Protein AF-A0A2D4LP87-F1 (afdb_monomer)

Mean predicted aligned error: 3.31 Å

Nearest PDB structures (foldseek):
  8wo9-assembly1_A  TM=9.802E-01  e=4.934E-10  Anas platyrhynchos
  8kb1-assembly1_A  TM=9.449E-01  e=7.206E-10  Anas platyrhynchos
  4cvz-assembly1_A  TM=9.654E-01  e=4.221E-09  Gallus gallus
  4g43-assembly2_D  TM=9.738E-01  e=3.847E-08  Gallus gallus
  4g42-assembly1_A  TM=9.514E-01  e=1.448E-07  Gallus gallus

Secondary structure (DSSP, 8-state):
--GGGGGHHHH-TTHHHHHHHHHHHHHHHHHHHHHHHHHHTT--SS---EEEEEEEEE-TTS-EEEEEEEEETTEEEEEEETTTTEEE-SSHHHHHHH-

InterPro domains:
  IPR001039 MHC class I alpha chain, alpha1 alpha2 domains [PR01638] (15-44)
  IPR001039 MHC class I alpha chain, alpha1 alpha2 domains [PR01638] (46-62)
  IPR001039 MHC class I alpha chain, alpha1 alpha2 domains [PR01638] (66-83)
  IPR011161 MHC class I-like antigen recognition-like [PF00129] (3-99)
  IPR011162 MHC classes I/II-like antigen recognition protein [SSF54452] (2-99)
  IPR037055 MHC class I-like antigen recognition-like superfamily [G3DSA:3.30.500.10] (1-99)
  IPR050208 Antigen-presenting and immune regulatory MHC class I-related [PTHR16675] (2-99)

Radius of gyration: 17.27 Å; Cα contacts (8 Å, |Δi|>4): 104; chains: 1; bounding box: 37×24×49 Å

Organism: NCBI:txid129469

pLDDT: mean 96.15, std 3.16, range [73.38, 98.62]

Sequence (99 aa):
RVSWIEKVGKEDPQYWDRNTQRSRASEEVFREGLETLRNRYNQSEGLHTIQEMYGCELRRDGSKGGFNQHGYEGRTFITFDKETLTWVAPDPQAQITKR

Structure (mmCIF, N/CA/C/O backbone):
data_AF-A0A2D4LP87-F1
#
_entry.id   AF-A0A2D4LP87-F1
#
loop_
_atom_site.group_PDB
_atom_site.id
_atom_site.type_symbol
_atom_site.label_atom_id
_atom_site.label_alt_id
_atom_site.label_comp_id
_atom_site.label_asym_id
_atom_site.label_entity_id
_atom_site.label_seq_id
_atom_site.pdbx_PDB_ins_code
_atom_site.Cartn_x
_atom_site.Cartn_y
_atom_site.Cartn_z
_atom_site.occupancy
_atom_site.B_iso_or_equiv
_atom_site.auth_seq_id
_atom_site.auth_comp_id
_atom_site.auth_asym_id
_atom_site.auth_atom_id
_atom_site.pdbx_PDB_model_num
ATOM 1 N N . ARG A 1 1 ? 12.740 -10.958 -6.267 1.00 86.38 1 ARG A N 1
ATOM 2 C CA . ARG A 1 1 ? 14.077 -10.586 -6.796 1.00 86.38 1 ARG A CA 1
ATOM 3 C C . ARG A 1 1 ? 14.347 -11.461 -8.009 1.00 86.38 1 ARG A C 1
ATOM 5 O O . ARG A 1 1 ? 14.106 -12.654 -7.910 1.00 86.38 1 ARG A O 1
ATOM 12 N N . VAL A 1 2 ? 14.745 -10.879 -9.135 1.00 95.75 2 VAL A N 1
ATOM 13 C CA . VAL A 1 2 ? 14.891 -11.550 -10.441 1.00 95.75 2 VAL A CA 1
ATOM 14 C C . VAL A 1 2 ? 15.984 -10.829 -11.227 1.00 95.75 2 VAL A C 1
ATOM 16 O O . VAL A 1 2 ? 16.114 -9.626 -11.057 1.00 95.75 2 VAL A O 1
ATOM 19 N N . SER A 1 3 ? 16.761 -11.512 -12.068 1.00 95.38 3 SER A N 1
ATOM 20 C CA . SER A 1 3 ? 17.918 -10.900 -12.753 1.00 95.38 3 SER A CA 1
ATOM 21 C C . SER A 1 3 ? 17.533 -9.899 -13.844 1.00 95.38 3 SER A C 1
ATOM 23 O O . SER A 1 3 ? 18.232 -8.917 -14.071 1.00 95.38 3 SER A O 1
ATOM 25 N N . TRP A 1 4 ? 16.394 -10.097 -14.514 1.00 95.88 4 TRP A N 1
ATOM 26 C CA . TRP A 1 4 ? 15.998 -9.228 -15.626 1.00 95.88 4 TRP A CA 1
ATOM 27 C C . TRP A 1 4 ? 15.756 -7.773 -15.201 1.00 95.88 4 TRP A C 1
ATOM 29 O O . TRP A 1 4 ? 15.892 -6.882 -16.040 1.00 95.88 4 TRP A 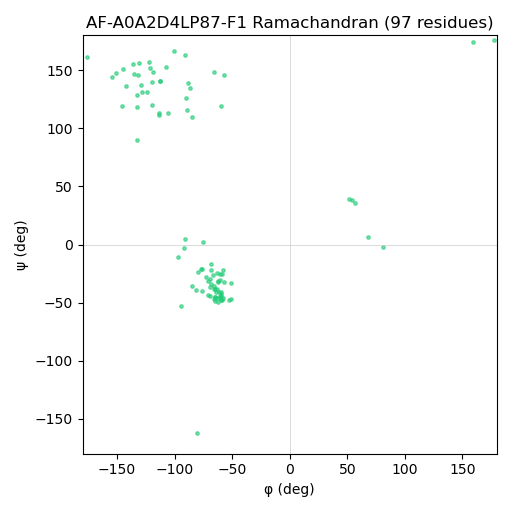O 1
ATOM 39 N N . ILE A 1 5 ? 15.436 -7.521 -13.923 1.00 96.31 5 ILE A N 1
ATOM 40 C CA . ILE A 1 5 ? 15.156 -6.169 -13.419 1.00 96.31 5 ILE A CA 1
ATOM 41 C C . ILE A 1 5 ? 16.404 -5.284 -13.416 1.00 96.31 5 ILE A C 1
ATOM 43 O O . ILE A 1 5 ? 16.273 -4.073 -13.484 1.00 96.31 5 ILE A O 1
ATOM 47 N N . GLU A 1 6 ? 17.616 -5.848 -13.409 1.00 93.88 6 GLU A N 1
ATOM 48 C CA . GLU A 1 6 ? 18.870 -5.076 -13.407 1.00 93.88 6 GLU A CA 1
ATOM 49 C C . GLU A 1 6 ? 18.998 -4.154 -14.626 1.00 93.88 6 GLU A C 1
ATOM 51 O O . GLU A 1 6 ? 19.641 -3.107 -14.555 1.00 93.88 6 GLU A O 1
ATOM 56 N N . LYS A 1 7 ? 18.325 -4.501 -15.731 1.00 96.19 7 LYS A N 1
ATOM 57 C CA . LYS A 1 7 ? 18.258 -3.671 -16.939 1.00 96.19 7 LYS A CA 1
ATOM 58 C C . LYS A 1 7 ? 17.699 -2.275 -16.658 1.00 96.19 7 LYS A C 1
ATOM 60 O O . LYS A 1 7 ? 18.176 -1.321 -17.266 1.00 96.19 7 LYS A O 1
ATOM 65 N N . VAL A 1 8 ? 16.782 -2.141 -15.693 1.00 97.06 8 VAL A N 1
ATOM 66 C CA . VAL A 1 8 ? 16.179 -0.847 -15.340 1.00 97.06 8 VAL A CA 1
ATOM 67 C C . VAL A 1 8 ? 17.221 0.157 -14.861 1.00 97.06 8 VAL A C 1
ATOM 69 O O . VAL A 1 8 ? 17.074 1.336 -15.128 1.00 97.06 8 VAL A O 1
ATOM 72 N N . GLY A 1 9 ? 18.316 -0.289 -14.234 1.00 94.81 9 GLY A N 1
ATOM 73 C CA . GLY A 1 9 ? 19.377 0.614 -13.778 1.00 94.81 9 GLY A CA 1
ATOM 74 C C . GLY A 1 9 ? 20.165 1.261 -14.921 1.00 94.81 9 GLY A C 1
ATOM 75 O O . GLY A 1 9 ? 20.846 2.256 -14.702 1.00 94.81 9 GLY A O 1
ATOM 76 N N . LYS A 1 10 ? 20.080 0.714 -16.143 1.00 94.69 10 LYS A N 1
ATOM 77 C CA . LYS A 1 10 ? 20.661 1.332 -17.344 1.00 94.69 10 LYS A CA 1
ATOM 78 C C . LYS A 1 10 ? 19.716 2.356 -17.974 1.00 94.69 10 LYS A C 1
ATOM 80 O O . L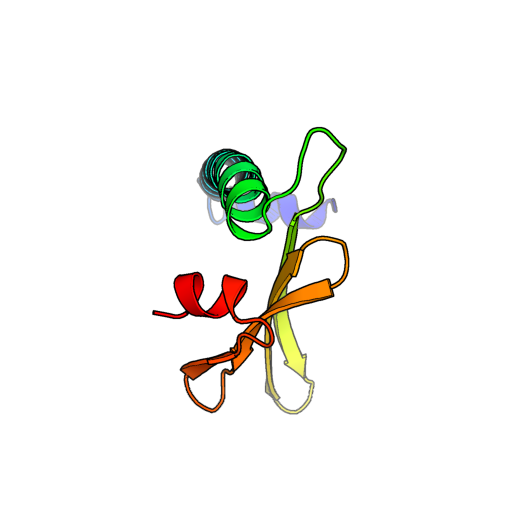YS A 1 10 ? 20.187 3.354 -18.503 1.00 94.69 10 LYS A O 1
ATOM 85 N N . GLU A 1 11 ? 18.411 2.091 -17.935 1.00 96.75 11 GLU A N 1
ATOM 86 C CA . GLU A 1 11 ? 17.364 2.950 -18.513 1.00 96.75 11 GLU A CA 1
ATOM 87 C C . GLU A 1 11 ? 16.999 4.117 -17.582 1.00 96.75 11 GLU A C 1
ATOM 89 O O . GLU A 1 11 ? 16.812 5.244 -18.031 1.00 96.75 11 GLU A O 1
ATOM 94 N N . ASP A 1 12 ? 16.948 3.848 -16.280 1.00 97.75 12 ASP A N 1
ATOM 95 C CA . ASP A 1 12 ? 16.706 4.798 -15.199 1.00 97.75 12 ASP A CA 1
ATOM 96 C C . ASP A 1 12 ? 17.748 4.573 -14.086 1.00 97.75 12 ASP A C 1
ATOM 98 O O . ASP A 1 12 ? 17.519 3.793 -13.152 1.00 97.75 12 ASP A O 1
ATOM 102 N N . PRO A 1 13 ? 18.904 5.262 -14.153 1.00 97.00 13 PRO A N 1
ATOM 103 C CA . PRO A 1 13 ? 19.961 5.148 -13.147 1.00 97.00 13 PRO A CA 1
ATOM 104 C C . PRO A 1 13 ? 19.514 5.488 -11.720 1.00 97.00 13 PRO A C 1
ATOM 106 O O . PRO A 1 13 ? 20.133 5.032 -10.763 1.00 97.00 13 PRO A O 1
ATO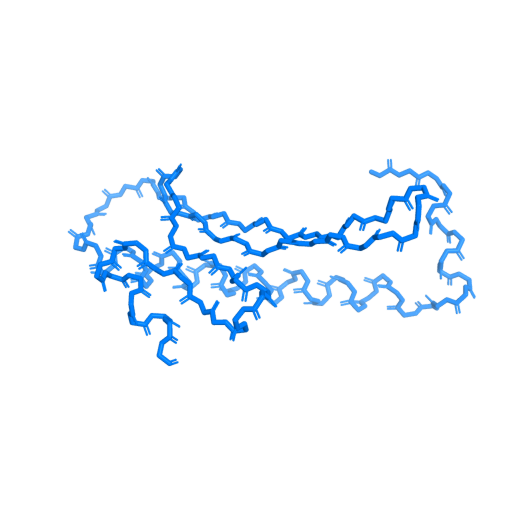M 109 N N . GLN A 1 14 ? 18.432 6.258 -11.557 1.00 98.00 14 GLN A N 1
ATOM 110 C CA . GLN A 1 14 ? 17.902 6.660 -10.251 1.00 98.00 14 GLN A CA 1
ATOM 111 C C . GLN A 1 14 ? 16.842 5.692 -9.712 1.00 98.00 14 GLN A C 1
ATOM 113 O O . GLN A 1 14 ? 16.353 5.879 -8.595 1.00 98.00 14 GLN A O 1
ATOM 118 N N . TYR A 1 15 ? 16.466 4.659 -10.475 1.00 97.56 15 TYR A N 1
ATOM 119 C CA . TYR A 1 15 ? 15.383 3.745 -10.119 1.00 97.56 15 TYR A CA 1
ATOM 120 C C . TYR A 1 15 ? 15.558 3.151 -8.716 1.00 97.56 15 TYR A C 1
ATOM 122 O O . TYR A 1 15 ? 14.618 3.152 -7.915 1.00 97.56 15 TYR A O 1
ATOM 130 N N . TRP A 1 16 ? 16.756 2.653 -8.404 1.00 97.75 16 TRP A N 1
ATOM 131 C CA . TRP A 1 16 ? 17.028 1.983 -7.133 1.00 97.75 16 TRP A CA 1
ATOM 132 C C . TRP A 1 16 ? 17.048 2.952 -5.954 1.00 97.75 16 TRP A C 1
ATOM 134 O O . TRP A 1 16 ? 16.423 2.665 -4.931 1.00 97.75 16 TRP A O 1
ATOM 144 N N . ASP A 1 17 ? 17.679 4.114 -6.110 1.00 98.31 17 ASP A N 1
ATOM 145 C CA . ASP A 1 17 ? 17.744 5.128 -5.056 1.00 98.31 17 ASP A CA 1
ATOM 146 C C . ASP A 1 17 ? 16.354 5.681 -4.738 1.00 98.31 17 ASP A C 1
ATOM 148 O O . ASP A 1 17 ? 15.954 5.724 -3.572 1.00 98.31 17 ASP A O 1
ATOM 152 N N . ARG A 1 18 ? 15.561 5.994 -5.771 1.00 98.12 18 ARG A N 1
ATOM 153 C CA . ARG A 1 18 ? 14.183 6.478 -5.621 1.00 98.12 18 ARG A CA 1
ATOM 154 C C . ARG A 1 18 ? 13.301 5.470 -4.886 1.00 98.12 18 ARG A C 1
ATOM 156 O O . ARG A 1 18 ? 12.589 5.836 -3.951 1.00 98.12 18 ARG A O 1
ATOM 163 N N . ASN A 1 19 ? 13.345 4.193 -5.275 1.00 98.12 19 ASN A N 1
ATOM 164 C CA . ASN A 1 19 ? 12.555 3.152 -4.608 1.00 98.12 19 ASN A CA 1
ATOM 165 C C . ASN A 1 19 ? 13.045 2.876 -3.178 1.00 98.12 19 ASN A C 1
ATOM 167 O O . ASN A 1 19 ? 12.228 2.611 -2.295 1.00 98.12 19 ASN A O 1
ATOM 171 N N . THR A 1 20 ? 14.352 2.981 -2.928 1.00 98.44 20 THR A N 1
ATOM 172 C CA . THR A 1 20 ? 14.931 2.834 -1.586 1.00 98.44 20 THR A CA 1
ATOM 173 C C . THR A 1 20 ? 14.465 3.953 -0.663 1.00 98.44 20 THR A C 1
ATOM 175 O O . THR A 1 20 ? 13.987 3.679 0.436 1.00 98.44 20 THR A O 1
ATOM 178 N N . GLN A 1 21 ? 14.538 5.207 -1.114 1.00 98.56 21 GLN A N 1
ATOM 179 C CA . GLN A 1 21 ? 14.055 6.360 -0.352 1.00 98.56 21 GLN A CA 1
ATOM 180 C C . GLN A 1 21 ? 12.556 6.255 -0.066 1.00 98.56 21 GLN A C 1
ATOM 182 O O . GLN A 1 21 ? 12.144 6.439 1.077 1.00 98.56 21 GLN A O 1
ATOM 187 N N . ARG A 1 22 ? 11.751 5.871 -1.067 1.00 98.25 22 ARG A N 1
ATOM 188 C CA . ARG A 1 22 ? 10.313 5.651 -0.870 1.00 98.25 22 ARG A CA 1
ATOM 189 C C . ARG A 1 22 ? 10.047 4.574 0.178 1.00 98.25 22 ARG A C 1
ATOM 191 O O . ARG A 1 22 ? 9.218 4.782 1.050 1.00 98.25 22 ARG A O 1
ATOM 198 N N . SER A 1 23 ? 10.774 3.459 0.118 1.00 98.38 23 SER A N 1
ATOM 199 C CA . SER A 1 23 ? 10.601 2.353 1.067 1.00 98.38 23 SER A CA 1
ATOM 200 C C . SER A 1 23 ? 10.969 2.756 2.497 1.00 98.38 23 SER A C 1
ATOM 202 O O . SER A 1 23 ? 10.260 2.381 3.422 1.00 98.38 23 SER A O 1
ATOM 204 N N . ARG A 1 24 ? 12.025 3.562 2.682 1.00 98.62 24 ARG A N 1
ATOM 205 C CA . ARG A 1 24 ? 12.400 4.108 4.000 1.00 98.62 24 ARG A CA 1
ATOM 206 C C . ARG A 1 24 ? 11.336 5.052 4.555 1.00 98.62 24 ARG A C 1
ATOM 208 O O . ARG A 1 24 ? 10.943 4.907 5.703 1.00 98.62 24 ARG A O 1
ATOM 215 N N . ALA A 1 25 ? 10.822 5.961 3.726 1.00 98.31 25 ALA A N 1
ATOM 216 C CA . ALA A 1 25 ? 9.732 6.844 4.134 1.00 98.31 25 ALA A CA 1
ATOM 217 C C . ALA A 1 25 ? 8.465 6.048 4.498 1.00 98.31 25 ALA A C 1
ATOM 219 O O . ALA A 1 25 ? 7.807 6.341 5.490 1.00 98.31 25 ALA A O 1
ATOM 220 N N . SER A 1 26 ? 8.138 5.000 3.731 1.00 97.81 26 SER A N 1
ATOM 221 C CA . SER A 1 26 ? 7.022 4.108 4.063 1.00 97.81 26 SER A CA 1
ATOM 222 C C . SER A 1 26 ? 7.246 3.363 5.382 1.00 97.81 26 SER A C 1
ATOM 224 O O . SER A 1 26 ? 6.303 3.227 6.149 1.00 97.81 26 SER A O 1
ATOM 226 N N . GLU A 1 27 ? 8.468 2.924 5.691 1.00 98.44 27 GLU A N 1
ATOM 227 C CA . GLU A 1 27 ? 8.779 2.288 6.980 1.00 98.44 27 GLU A CA 1
ATOM 228 C C . GLU A 1 27 ? 8.451 3.208 8.170 1.00 98.44 27 GLU A C 1
ATOM 230 O O . GLU A 1 27 ? 7.804 2.776 9.125 1.00 98.44 27 GLU A O 1
ATOM 235 N N . GLU A 1 28 ? 8.852 4.480 8.100 1.00 98.00 28 GLU A N 1
ATOM 236 C CA . GLU A 1 28 ? 8.569 5.478 9.141 1.00 98.00 28 GLU A CA 1
ATOM 237 C C . GLU A 1 28 ? 7.062 5.731 9.285 1.00 98.00 28 GLU A C 1
ATOM 239 O O . GLU A 1 28 ? 6.527 5.659 10.392 1.00 98.00 28 GLU A O 1
ATOM 244 N N . VAL A 1 29 ? 6.354 5.906 8.164 1.00 97.44 29 VAL A N 1
ATOM 245 C CA . VAL A 1 29 ? 4.892 6.088 8.151 1.00 97.44 29 VAL A CA 1
ATOM 246 C C . VAL A 1 29 ? 4.165 4.890 8.768 1.00 97.44 29 VAL A C 1
ATOM 248 O O . VAL A 1 29 ? 3.207 5.068 9.519 1.00 97.44 29 VAL A O 1
ATOM 251 N N . PHE A 1 30 ? 4.605 3.660 8.494 1.00 97.50 30 PHE A N 1
ATOM 252 C CA . PHE A 1 30 ? 3.987 2.459 9.067 1.00 97.50 30 PHE A CA 1
ATOM 253 C C . PHE A 1 30 ? 4.239 2.350 10.570 1.00 97.50 30 PHE A C 1
ATOM 255 O O . PHE A 1 30 ? 3.347 1.933 11.310 1.00 97.50 30 PHE A O 1
ATOM 262 N N . ARG A 1 31 ? 5.427 2.755 11.030 1.00 97.56 31 ARG A N 1
ATOM 263 C CA . ARG A 1 31 ? 5.769 2.795 12.455 1.00 97.56 31 ARG A CA 1
ATOM 264 C C . ARG A 1 31 ? 4.864 3.764 13.216 1.00 97.56 31 ARG A C 1
ATOM 266 O O . ARG A 1 31 ? 4.275 3.380 14.221 1.00 97.56 31 ARG A O 1
ATOM 273 N N . GLU A 1 32 ? 4.705 4.988 12.720 1.00 97.12 32 GLU A N 1
ATOM 274 C CA . GLU A 1 32 ? 3.792 5.979 13.313 1.00 97.12 32 GLU A CA 1
ATOM 275 C C . GLU A 1 32 ? 2.319 5.556 13.193 1.00 97.12 32 GLU A C 1
ATOM 277 O O . GLU A 1 32 ? 1.508 5.773 14.102 1.00 97.12 32 GLU A O 1
ATOM 282 N N . GLY A 1 33 ? 1.973 4.907 12.079 1.00 96.69 33 GLY A N 1
ATOM 283 C CA . GLY A 1 33 ? 0.655 4.341 11.826 1.00 96.69 33 GLY A CA 1
ATOM 284 C C . GLY A 1 33 ? 0.260 3.287 12.859 1.00 96.69 33 GLY A C 1
ATOM 285 O O . GLY A 1 33 ? -0.867 3.328 13.349 1.00 96.69 33 GLY A O 1
ATOM 286 N N . LEU A 1 34 ? 1.176 2.393 13.247 1.00 96.62 34 LEU A N 1
ATOM 287 C CA . LEU A 1 34 ? 0.930 1.397 14.298 1.00 96.62 34 LEU A CA 1
ATOM 288 C C . LEU A 1 34 ? 0.559 2.050 15.632 1.00 96.62 34 LEU A C 1
ATOM 290 O O . LEU A 1 34 ? -0.448 1.674 16.226 1.00 96.62 34 LEU A O 1
ATOM 294 N N . GLU A 1 35 ? 1.307 3.064 16.070 1.00 95.81 35 GLU A N 1
ATOM 295 C CA . GLU A 1 35 ? 0.998 3.782 17.315 1.00 95.81 35 GLU A CA 1
ATOM 296 C C . GLU A 1 35 ? -0.339 4.523 17.233 1.00 95.81 35 GLU A C 1
ATOM 298 O O . GLU A 1 35 ? -1.146 4.502 18.165 1.00 95.81 35 GLU A O 1
ATOM 303 N N . THR A 1 36 ? -0.617 5.140 16.085 1.00 96.19 36 THR A N 1
ATOM 304 C CA . THR A 1 36 ? -1.891 5.819 15.839 1.00 96.19 36 THR A CA 1
ATOM 305 C C . THR A 1 36 ? -3.068 4.847 15.924 1.00 96.19 36 THR A C 1
ATOM 307 O O . THR A 1 36 ? -4.077 5.163 16.558 1.00 96.19 36 THR A O 1
ATOM 310 N N . LEU A 1 37 ? -2.962 3.670 15.303 1.00 96.38 37 LEU A N 1
ATOM 311 C CA . LEU A 1 37 ? -4.022 2.664 15.321 1.00 96.38 37 LEU A CA 1
ATOM 312 C C . LEU A 1 37 ? -4.183 2.047 16.710 1.00 96.38 37 LEU A C 1
ATOM 314 O O . LEU A 1 37 ? -5.308 2.001 17.203 1.00 96.38 37 LEU A O 1
ATOM 318 N N . ARG A 1 38 ? -3.086 1.699 17.388 1.00 95.81 38 ARG A N 1
ATOM 319 C CA . ARG A 1 38 ? -3.106 1.211 18.775 1.00 95.81 38 ARG A CA 1
ATOM 320 C C . ARG A 1 38 ? -3.893 2.151 19.691 1.00 95.81 38 ARG A C 1
ATOM 322 O O . ARG A 1 38 ? -4.789 1.709 20.409 1.00 95.81 38 ARG A O 1
ATOM 329 N N . ASN A 1 39 ? -3.635 3.457 19.585 1.00 95.38 39 ASN A N 1
ATOM 330 C CA . ASN A 1 39 ? -4.357 4.481 20.339 1.00 95.38 39 ASN A CA 1
ATOM 331 C C . ASN A 1 39 ? -5.839 4.575 19.939 1.00 95.38 39 ASN A C 1
ATOM 333 O O . ASN A 1 39 ? -6.706 4.592 20.808 1.00 95.38 39 ASN A O 1
ATOM 337 N N . ARG A 1 40 ? -6.162 4.598 18.636 1.00 95.38 40 ARG A N 1
ATOM 338 C CA . ARG A 1 40 ? -7.560 4.682 18.157 1.00 95.38 40 ARG A CA 1
ATOM 339 C C . ARG A 1 40 ? -8.411 3.488 18.581 1.00 95.38 40 ARG A C 1
ATOM 341 O O . ARG A 1 40 ? -9.610 3.647 18.789 1.00 95.38 40 ARG A O 1
ATOM 348 N N . TYR A 1 41 ? -7.801 2.314 18.701 1.00 95.69 41 TYR A N 1
ATOM 349 C CA . TYR A 1 41 ? -8.457 1.086 19.140 1.00 95.69 41 TYR A CA 1
ATOM 350 C C . TYR A 1 41 ? -8.384 0.862 20.660 1.00 95.69 41 TYR A C 1
ATOM 352 O O . TYR A 1 41 ? -8.863 -0.166 21.133 1.00 95.69 41 TYR A O 1
ATOM 360 N N . ASN A 1 42 ? -7.841 1.818 21.429 1.00 95.75 42 ASN A N 1
ATOM 361 C CA . ASN A 1 42 ? -7.653 1.728 22.883 1.00 95.75 42 ASN A CA 1
ATOM 362 C C . ASN A 1 42 ? -6.921 0.442 23.318 1.00 95.75 42 ASN A C 1
ATOM 364 O O . ASN A 1 42 ? -7.281 -0.185 24.316 1.00 95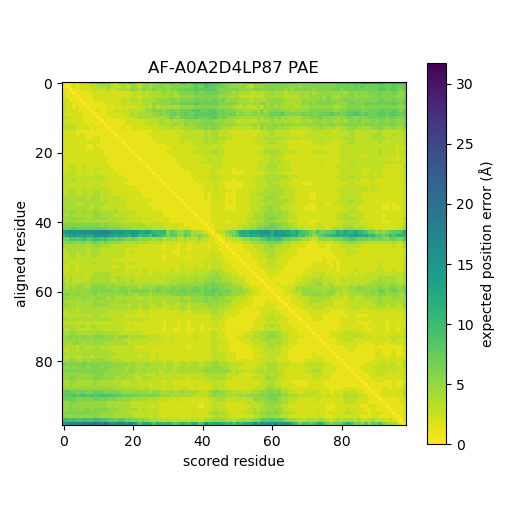.75 42 ASN A O 1
ATOM 368 N N . GLN A 1 43 ? -5.921 0.018 22.545 1.00 95.38 43 GLN A N 1
ATOM 369 C CA . GLN A 1 43 ? -5.164 -1.204 22.809 1.00 95.38 43 GLN A CA 1
ATOM 370 C C . GLN A 1 43 ? -3.975 -0.927 23.739 1.00 95.38 43 GLN A C 1
ATOM 372 O O . GLN A 1 43 ? -3.284 0.085 23.617 1.00 95.38 43 GLN A O 1
ATOM 377 N N . SER A 1 44 ? -3.750 -1.840 24.686 1.00 89.69 44 SER A N 1
ATOM 378 C CA . SER A 1 44 ? -2.622 -1.804 25.622 1.00 89.69 44 SER A CA 1
ATOM 379 C C . SER A 1 44 ? -1.339 -2.344 24.975 1.00 89.69 44 SER A C 1
ATOM 381 O O . SER A 1 44 ? -1.226 -2.419 23.756 1.00 89.69 44 SER A O 1
ATOM 383 N N . GLU A 1 45 ? -0.345 -2.706 25.783 1.00 85.56 45 GLU A N 1
ATOM 384 C CA . GLU A 1 45 ? 0.860 -3.386 25.304 1.00 85.56 45 GLU A CA 1
ATOM 385 C C . GLU A 1 45 ? 0.520 -4.690 24.564 1.00 85.56 45 GLU A C 1
ATOM 387 O O . GLU A 1 45 ? -0.435 -5.390 24.915 1.00 85.56 45 GLU A O 1
ATOM 392 N N . GLY A 1 46 ? 1.310 -5.017 23.542 1.00 91.88 46 GLY A N 1
ATOM 393 C CA . GLY A 1 46 ? 1.094 -6.187 22.700 1.00 91.88 46 GLY A CA 1
ATOM 394 C C . GLY A 1 46 ? 1.780 -6.066 21.343 1.00 91.88 46 GLY A C 1
ATOM 395 O O . GLY A 1 46 ? 2.353 -5.030 21.004 1.00 91.88 46 GLY A O 1
ATOM 396 N N . LEU A 1 47 ? 1.730 -7.152 20.570 1.00 94.88 47 LEU A N 1
ATOM 397 C CA . LEU A 1 47 ? 2.158 -7.151 19.175 1.00 94.88 47 LEU A CA 1
ATOM 398 C C . LEU A 1 47 ? 0.965 -6.794 18.290 1.00 94.88 47 LEU A C 1
ATOM 400 O O . LEU A 1 47 ? -0.067 -7.457 18.355 1.00 94.88 47 LEU A O 1
ATOM 404 N N . HIS A 1 48 ? 1.151 -5.777 17.455 1.00 96.38 48 HIS A N 1
ATOM 405 C CA . HIS A 1 48 ? 0.144 -5.268 16.534 1.00 96.38 48 HIS A CA 1
ATOM 406 C C . HIS A 1 48 ? 0.638 -5.349 15.097 1.00 96.38 48 HIS A C 1
ATOM 408 O O . HIS A 1 48 ? 1.843 -5.296 14.834 1.00 96.38 48 HIS A O 1
ATOM 414 N N . THR A 1 49 ? -0.292 -5.474 14.154 1.00 97.50 49 THR A N 1
ATOM 415 C CA . THR A 1 49 ? 0.045 -5.605 12.732 1.00 97.50 49 THR A CA 1
ATOM 416 C C . THR A 1 49 ? -0.713 -4.600 11.882 1.00 97.50 49 THR A C 1
ATOM 418 O O . THR A 1 49 ? -1.931 -4.480 11.978 1.00 97.50 49 THR A O 1
ATOM 421 N N . ILE A 1 50 ? 0.019 -3.910 11.009 1.00 97.44 50 ILE A N 1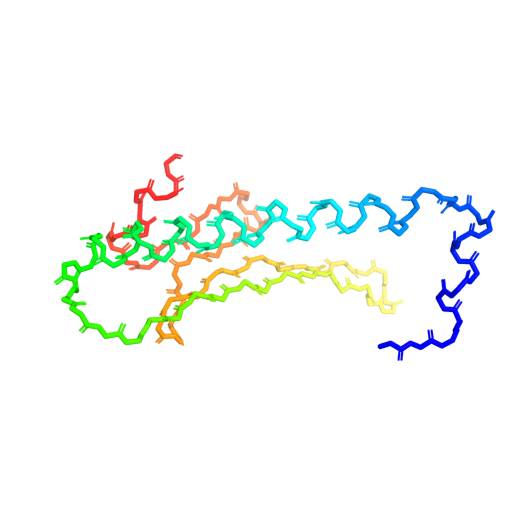
ATOM 422 C CA . ILE A 1 50 ? -0.523 -3.107 9.914 1.00 97.44 50 ILE A CA 1
ATOM 423 C C . ILE A 1 50 ? 0.018 -3.674 8.601 1.00 97.44 50 ILE A C 1
ATOM 425 O O . ILE A 1 50 ? 1.174 -4.093 8.519 1.00 97.44 50 ILE A O 1
ATOM 429 N N . GLN A 1 51 ? -0.824 -3.728 7.578 1.00 98.06 51 GLN A N 1
ATOM 430 C CA . GLN A 1 51 ? -0.480 -4.269 6.267 1.00 98.06 51 GLN A CA 1
ATOM 431 C C . GLN A 1 51 ? -1.003 -3.337 5.178 1.00 98.06 51 GLN A C 1
ATOM 433 O O . GLN A 1 51 ? -2.059 -2.732 5.336 1.00 98.06 51 GLN A O 1
ATOM 438 N N . GLU A 1 52 ? -0.291 -3.246 4.060 1.00 97.69 52 GLU A N 1
ATOM 439 C CA . GLU A 1 52 ? -0.751 -2.557 2.855 1.00 97.69 52 GLU A CA 1
ATOM 440 C C . GLU A 1 52 ? -0.589 -3.487 1.660 1.00 97.69 52 GLU A C 1
ATOM 442 O O . GLU A 1 52 ? 0.420 -4.178 1.505 1.00 97.69 52 GLU A O 1
ATOM 447 N N . MET A 1 53 ? -1.603 -3.490 0.809 1.00 97.88 53 MET A N 1
ATOM 448 C CA . MET A 1 53 ? -1.616 -4.209 -0.446 1.00 97.88 53 MET A CA 1
ATOM 449 C C . MET A 1 53 ? -2.122 -3.277 -1.536 1.00 97.88 53 MET A C 1
ATOM 451 O O . MET A 1 53 ? -3.276 -2.850 -1.521 1.00 97.88 53 MET A O 1
ATOM 455 N N . TYR A 1 54 ? -1.276 -3.012 -2.524 1.00 97.62 54 TYR A N 1
ATOM 456 C CA . TYR A 1 54 ? -1.664 -2.282 -3.721 1.00 97.62 54 TYR A CA 1
ATOM 457 C C . TYR A 1 54 ? -1.096 -2.940 -4.970 1.00 97.62 54 TYR A C 1
ATOM 459 O O . TYR A 1 54 ? -0.081 -3.639 -4.939 1.00 97.62 54 TYR A O 1
ATOM 467 N N . GLY A 1 55 ? -1.760 -2.701 -6.092 1.00 97.88 55 GLY A N 1
ATOM 468 C CA . GLY A 1 55 ? -1.336 -3.245 -7.368 1.00 97.88 55 GLY A CA 1
ATOM 469 C C . GLY A 1 55 ? -2.285 -2.899 -8.499 1.00 97.88 55 GLY A C 1
ATOM 470 O O . GLY A 1 55 ? -3.345 -2.295 -8.317 1.00 97.88 55 GLY A O 1
ATOM 471 N N . CYS A 1 56 ? -1.883 -3.302 -9.695 1.00 97.38 56 CYS A N 1
ATOM 472 C CA . CYS A 1 56 ? -2.673 -3.186 -10.907 1.00 97.38 56 CYS A CA 1
ATOM 473 C C . CYS A 1 56 ? -2.692 -4.520 -11.651 1.00 97.38 56 CYS A C 1
ATOM 475 O O . CYS A 1 56 ? -1.801 -5.354 -11.497 1.00 97.38 56 CYS A O 1
ATOM 477 N N . GLU A 1 57 ? -3.726 -4.710 -12.460 1.00 97.19 57 GLU A N 1
ATOM 478 C CA . GLU A 1 57 ? -3.874 -5.868 -13.334 1.00 97.19 57 GLU A CA 1
ATOM 479 C C . GLU A 1 57 ? -4.061 -5.362 -14.760 1.00 97.19 57 GLU A C 1
ATOM 481 O O . GLU A 1 57 ? -4.885 -4.479 -14.998 1.00 97.19 57 GLU A O 1
ATOM 486 N N . LEU A 1 58 ? -3.305 -5.915 -15.704 1.00 97.62 58 LEU A N 1
ATOM 487 C CA . LEU A 1 58 ? -3.514 -5.704 -17.131 1.00 97.62 58 LEU A CA 1
ATOM 488 C C . LEU A 1 58 ? -3.949 -7.034 -17.744 1.00 97.62 58 LEU A C 1
ATOM 490 O O . LEU A 1 58 ? -3.174 -7.992 -17.762 1.00 97.62 58 LEU A O 1
ATOM 494 N N . ARG A 1 59 ? -5.193 -7.099 -18.218 1.00 97.50 59 ARG A N 1
ATOM 495 C CA . ARG A 1 59 ? -5.774 -8.315 -18.798 1.00 97.50 59 ARG A CA 1
ATOM 496 C C . ARG A 1 59 ? -5.547 -8.373 -20.305 1.00 97.50 59 ARG A C 1
ATOM 498 O O . ARG A 1 59 ? -5.227 -7.374 -20.945 1.00 97.50 59 ARG A O 1
ATOM 505 N N . ARG A 1 60 ? -5.717 -9.567 -20.886 1.00 97.94 60 ARG A N 1
ATOM 506 C CA . ARG A 1 60 ? -5.501 -9.811 -22.327 1.00 97.94 60 ARG A CA 1
ATOM 507 C C . ARG A 1 60 ? -6.432 -9.001 -23.227 1.00 97.94 60 ARG A C 1
ATOM 509 O O . ARG A 1 60 ? -6.031 -8.641 -24.324 1.00 97.94 60 ARG A O 1
ATOM 516 N N . ASP A 1 61 ? -7.643 -8.718 -22.759 1.00 97.94 61 ASP A N 1
ATOM 517 C CA . ASP A 1 61 ? -8.619 -7.866 -23.447 1.00 97.94 61 ASP A CA 1
ATOM 518 C C . ASP A 1 61 ? -8.285 -6.364 -23.344 1.00 97.94 61 ASP A C 1
ATOM 520 O O . ASP A 1 61 ? -9.037 -5.524 -23.829 1.00 97.94 61 ASP A O 1
ATOM 524 N N . GLY A 1 62 ? -7.162 -6.011 -22.707 1.00 97.06 62 GLY A N 1
ATOM 525 C CA . GLY A 1 62 ? -6.740 -4.634 -22.472 1.00 97.06 62 GLY A CA 1
ATOM 526 C C . GLY A 1 62 ? -7.426 -3.970 -21.277 1.00 97.06 62 GLY A C 1
ATOM 527 O O . GLY A 1 62 ? -7.083 -2.829 -20.951 1.00 97.06 62 GLY A O 1
ATOM 528 N N . SER A 1 63 ? -8.353 -4.655 -20.595 1.00 96.94 63 SER A N 1
ATOM 529 C CA . SER A 1 63 ? -8.973 -4.121 -19.385 1.00 96.94 63 SER A CA 1
ATOM 530 C C . SER A 1 63 ? -7.947 -3.977 -18.257 1.00 96.94 63 SER A C 1
ATOM 532 O O . SER A 1 63 ? -6.965 -4.723 -18.153 1.00 96.94 63 SER A O 1
ATOM 534 N N . LYS A 1 64 ? -8.169 -2.966 -17.410 1.00 95.75 64 LYS A N 1
ATOM 535 C CA . LYS A 1 64 ? -7.254 -2.571 -16.336 1.00 95.75 64 LYS A CA 1
ATOM 536 C C . LYS A 1 64 ? -7.949 -2.702 -14.989 1.00 95.75 64 LYS A C 1
ATOM 538 O O . LYS A 1 64 ? -8.946 -2.034 -14.734 1.00 95.75 64 LYS A O 1
ATOM 543 N N . GLY A 1 65 ? -7.394 -3.532 -14.119 1.00 95.19 65 GLY A N 1
ATOM 544 C CA . GLY A 1 65 ? -7.774 -3.643 -12.716 1.00 95.19 65 GLY A CA 1
ATOM 545 C C . GLY A 1 65 ? -6.804 -2.888 -11.813 1.00 95.19 65 GLY A C 1
ATOM 546 O O . GLY A 1 65 ? -5.716 -2.475 -12.219 1.00 95.19 65 GLY A O 1
ATOM 547 N N . GLY A 1 66 ? -7.189 -2.691 -10.561 1.00 96.62 66 GLY A N 1
ATOM 548 C CA . GLY A 1 66 ? -6.251 -2.278 -9.525 1.00 96.62 66 GLY A CA 1
ATOM 549 C C . GLY A 1 66 ? -6.911 -2.215 -8.167 1.00 96.62 66 GLY A C 1
ATOM 550 O O . GLY A 1 66 ? -8.133 -2.150 -8.080 1.00 96.62 66 GLY A O 1
ATOM 551 N N . PHE A 1 67 ? -6.089 -2.238 -7.133 1.00 97.31 67 PHE A N 1
ATOM 552 C CA . PHE A 1 67 ? -6.524 -2.253 -5.746 1.00 97.31 67 PHE A CA 1
ATOM 553 C C . PHE A 1 67 ? -5.540 -1.450 -4.896 1.00 97.31 67 PHE A C 1
ATOM 555 O O . PHE A 1 67 ? -4.358 -1.351 -5.230 1.00 97.31 67 PHE A O 1
ATOM 562 N N . ASN A 1 68 ? -6.052 -0.878 -3.812 1.00 97.75 68 ASN A N 1
ATOM 563 C CA . ASN A 1 68 ? -5.269 -0.313 -2.723 1.00 97.75 68 ASN A CA 1
ATOM 564 C C . ASN A 1 68 ? -6.040 -0.558 -1.420 1.00 97.75 68 ASN A C 1
ATOM 566 O O . ASN A 1 68 ? -7.203 -0.164 -1.302 1.00 97.75 68 ASN A O 1
ATOM 570 N N . GLN A 1 69 ? -5.432 -1.293 -0.498 1.00 97.94 69 GLN A N 1
ATOM 571 C CA . GLN A 1 69 ? -6.063 -1.770 0.722 1.00 97.94 69 GLN A CA 1
ATOM 572 C C . GLN A 1 69 ? -5.066 -1.722 1.873 1.00 97.94 69 GLN A C 1
ATOM 574 O O . GLN A 1 69 ? -3.934 -2.182 1.734 1.00 97.94 69 GLN A O 1
ATOM 579 N N . HIS A 1 70 ? -5.523 -1.244 3.027 1.00 97.88 70 HIS A N 1
ATOM 580 C CA . HIS A 1 70 ? -4.796 -1.353 4.282 1.00 97.88 70 HIS A CA 1
ATOM 581 C C . HIS A 1 70 ? -5.541 -2.281 5.239 1.00 97.88 70 HIS A C 1
ATOM 583 O O . HIS A 1 70 ? -6.775 -2.251 5.327 1.00 97.88 70 HIS A O 1
ATOM 589 N N . GLY A 1 71 ? -4.781 -3.088 5.970 1.00 97.81 71 GLY A N 1
ATOM 590 C CA . GLY A 1 71 ? -5.268 -3.984 7.008 1.00 97.81 71 GLY A CA 1
ATOM 591 C C . GLY A 1 71 ? -4.676 -3.649 8.372 1.00 97.81 71 GLY A C 1
ATOM 592 O O . GLY A 1 71 ? -3.536 -3.195 8.459 1.00 97.81 71 GLY A O 1
ATOM 593 N N . TYR A 1 72 ? -5.454 -3.897 9.422 1.00 97.75 7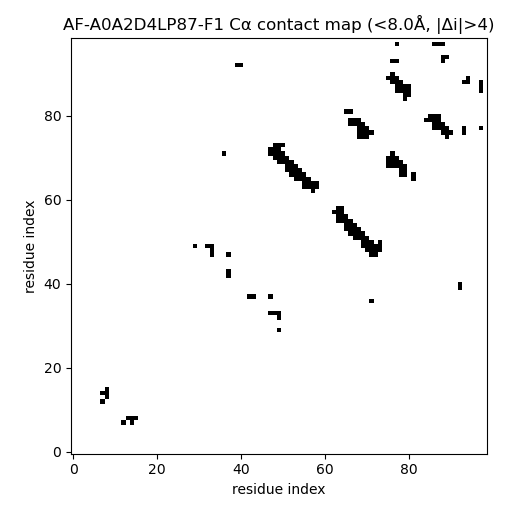2 TYR A N 1
ATOM 594 C CA . TYR A 1 72 ? -5.030 -3.814 10.817 1.00 97.75 72 TYR A CA 1
ATOM 595 C C . TYR A 1 72 ? -5.506 -5.069 11.552 1.00 97.75 72 TYR A C 1
ATOM 597 O O . TYR A 1 72 ? -6.671 -5.447 11.422 1.00 97.75 72 TYR A O 1
ATOM 605 N N . GLU A 1 73 ? -4.611 -5.753 12.267 1.00 96.38 73 GLU A N 1
ATOM 606 C CA . GLU A 1 73 ? -4.907 -7.030 12.948 1.00 96.38 73 GLU A CA 1
ATOM 607 C C . GLU A 1 73 ? -5.500 -8.109 12.021 1.00 96.38 73 GLU A C 1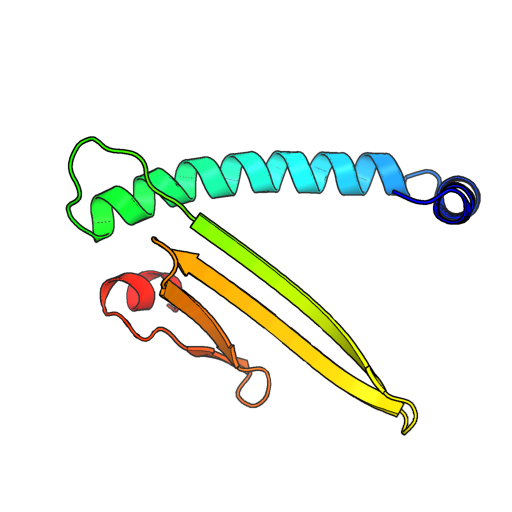
ATOM 609 O O . GLU A 1 73 ? -6.439 -8.829 12.372 1.00 96.38 73 GLU A O 1
ATOM 614 N N . GLY A 1 74 ? -5.000 -8.181 10.783 1.00 95.69 74 GLY A N 1
ATOM 615 C CA . GLY A 1 74 ? -5.487 -9.112 9.759 1.00 95.69 74 GLY A CA 1
ATOM 616 C C . GLY A 1 74 ? -6.905 -8.824 9.241 1.00 95.69 74 GLY A C 1
ATOM 617 O O . GLY A 1 74 ? -7.445 -9.618 8.472 1.00 95.69 74 GLY A O 1
ATOM 618 N N . ARG A 1 75 ? -7.523 -7.704 9.637 1.00 96.19 75 ARG A N 1
ATOM 619 C CA . ARG A 1 75 ? -8.844 -7.261 9.168 1.00 96.19 75 ARG A CA 1
ATOM 620 C C . ARG A 1 75 ? -8.705 -6.076 8.226 1.00 96.19 75 ARG A C 1
ATOM 622 O O . ARG A 1 75 ? -7.773 -5.285 8.343 1.00 96.19 75 ARG A O 1
ATOM 629 N N . THR A 1 76 ? -9.660 -5.921 7.313 1.00 97.19 76 THR A N 1
ATOM 630 C CA . THR A 1 76 ? -9.738 -4.739 6.449 1.00 97.19 76 THR A CA 1
ATOM 631 C C . THR A 1 76 ? -9.897 -3.476 7.292 1.00 97.19 76 THR A C 1
ATOM 633 O O . THR A 1 76 ? -10.892 -3.328 7.999 1.00 97.19 76 THR A O 1
ATOM 636 N N . PHE A 1 77 ? -8.934 -2.560 7.188 1.00 97.56 77 PHE A N 1
ATOM 637 C CA . PHE A 1 77 ? -8.972 -1.264 7.859 1.00 97.56 77 PHE A CA 1
ATOM 638 C C . PHE A 1 77 ? -9.551 -0.185 6.940 1.00 97.56 77 PHE A C 1
ATOM 640 O O . PHE A 1 77 ? -10.511 0.484 7.308 1.00 97.56 77 PHE A O 1
ATOM 647 N N . ILE A 1 78 ? -9.019 -0.032 5.724 1.00 98.06 78 ILE A N 1
ATOM 648 C CA . ILE A 1 78 ? -9.556 0.904 4.727 1.00 98.06 78 ILE A CA 1
ATOM 649 C C . ILE A 1 78 ? -9.209 0.433 3.312 1.00 98.06 78 ILE A C 1
ATOM 651 O O . ILE A 1 78 ? -8.136 -0.125 3.084 1.00 98.06 78 ILE A O 1
ATOM 655 N N . THR A 1 79 ? -10.113 0.635 2.355 1.00 98.25 79 THR A N 1
ATOM 656 C CA . THR A 1 79 ? -9.904 0.250 0.948 1.00 98.25 79 THR A CA 1
ATOM 657 C C . THR A 1 79 ? -10.264 1.389 0.012 1.00 98.25 79 THR A C 1
ATOM 659 O O . THR A 1 79 ? -11.172 2.166 0.306 1.00 98.25 79 THR A O 1
ATOM 662 N N . PHE A 1 80 ? -9.539 1.510 -1.096 1.00 97.75 80 PHE A N 1
ATOM 663 C CA . PHE A 1 80 ? -9.822 2.512 -2.115 1.00 97.75 80 PHE A CA 1
ATOM 664 C C . PHE A 1 80 ? -10.811 1.960 -3.142 1.00 97.75 80 PHE A C 1
ATOM 666 O O . PHE A 1 80 ? -10.492 1.018 -3.874 1.00 97.75 80 PHE A O 1
ATOM 673 N N . ASP A 1 81 ? -11.992 2.569 -3.212 1.00 96.75 81 ASP A N 1
ATOM 674 C CA . ASP A 1 81 ? -12.958 2.332 -4.276 1.00 96.75 81 ASP A CA 1
ATOM 675 C C . ASP A 1 81 ? -12.610 3.220 -5.474 1.00 96.75 81 ASP A C 1
ATOM 677 O O . ASP A 1 81 ? -12.754 4.444 -5.457 1.00 96.75 81 ASP A O 1
ATOM 681 N N . LYS A 1 82 ? -12.133 2.572 -6.535 1.00 94.25 82 LYS A N 1
ATOM 682 C CA . LYS A 1 82 ? -11.715 3.235 -7.769 1.00 94.25 82 LYS A CA 1
ATOM 683 C C . LYS A 1 82 ? -12.879 3.693 -8.643 1.00 94.25 82 LYS A C 1
ATOM 685 O O . LYS A 1 82 ? -12.650 4.532 -9.509 1.00 94.25 82 LYS A O 1
ATOM 690 N N . GLU A 1 83 ? -14.071 3.127 -8.476 1.00 93.50 83 GLU A N 1
ATOM 691 C CA . GLU A 1 83 ? -15.246 3.500 -9.269 1.00 93.50 83 GLU A CA 1
ATOM 692 C C . GL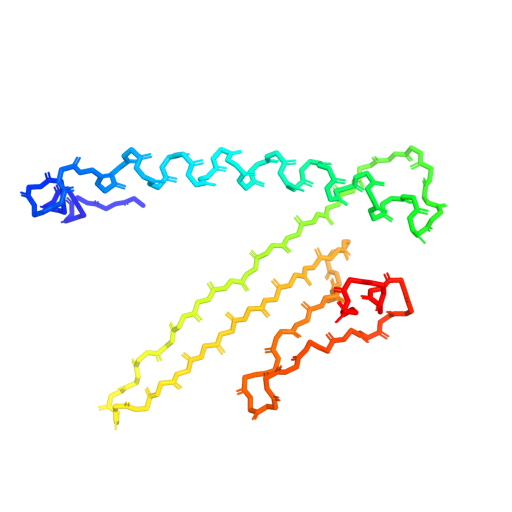U A 1 83 ? -15.811 4.828 -8.776 1.00 93.50 83 GLU A C 1
ATOM 694 O O . GLU A 1 83 ? -16.157 5.697 -9.575 1.00 93.50 83 GLU A O 1
ATOM 699 N N . THR A 1 84 ? -15.833 5.013 -7.455 1.00 96.31 84 THR A N 1
ATOM 700 C CA . THR A 1 84 ? -16.329 6.241 -6.821 1.00 96.31 84 THR A CA 1
ATOM 701 C C . THR A 1 84 ? -15.226 7.234 -6.462 1.00 96.31 84 THR A C 1
ATOM 703 O O . THR A 1 84 ? -15.528 8.377 -6.127 1.00 96.31 84 THR A O 1
ATOM 706 N N . LEU A 1 85 ? -13.955 6.824 -6.545 1.00 95.00 85 LEU A N 1
ATOM 707 C CA . LEU A 1 85 ? -12.783 7.577 -6.078 1.00 95.00 85 LEU A CA 1
ATOM 708 C C . LEU A 1 85 ? -12.873 7.944 -4.592 1.00 95.00 85 LEU A C 1
ATOM 710 O O . LEU A 1 85 ? -12.428 9.013 -4.171 1.00 95.00 85 LEU A O 1
ATOM 714 N N . THR A 1 86 ? -13.447 7.051 -3.788 1.00 96.38 86 THR A N 1
ATOM 715 C CA . THR A 1 86 ? -13.602 7.258 -2.348 1.00 96.38 86 THR A CA 1
ATOM 716 C C . THR A 1 86 ? -12.932 6.158 -1.543 1.00 96.38 86 THR A C 1
ATOM 718 O O . THR A 1 86 ? -12.715 5.041 -2.008 1.00 96.38 86 THR A O 1
ATOM 721 N N . TRP A 1 87 ? -12.604 6.473 -0.292 1.00 97.75 87 TRP A N 1
ATOM 722 C CA . TRP A 1 87 ? -12.172 5.463 0.660 1.00 97.75 87 TRP A CA 1
ATOM 723 C C . TRP A 1 87 ? -13.375 4.834 1.367 1.00 97.75 87 TRP A C 1
ATOM 725 O O . TRP A 1 87 ? -14.284 5.521 1.854 1.00 97.75 87 TRP A O 1
ATOM 735 N N . VAL A 1 88 ? -13.354 3.510 1.463 1.00 97.75 88 VAL A N 1
ATOM 736 C CA . VAL A 1 88 ? -14.337 2.699 2.177 1.00 97.75 88 VAL A CA 1
ATOM 737 C C . VAL A 1 88 ? -13.701 2.204 3.471 1.00 97.75 88 VAL A C 1
ATOM 739 O O . VAL A 1 88 ? -12.750 1.421 3.456 1.00 97.75 88 VAL A O 1
ATOM 742 N N . ALA A 1 89 ? -14.233 2.691 4.589 1.00 97.50 89 ALA A N 1
ATOM 743 C CA . ALA A 1 89 ? -13.812 2.368 5.947 1.00 97.50 89 ALA A CA 1
ATOM 744 C C . ALA A 1 89 ? -14.947 1.593 6.649 1.00 97.50 89 ALA A C 1
ATOM 746 O O . ALA A 1 89 ? -16.005 2.177 6.885 1.00 97.50 89 ALA A O 1
ATOM 747 N N . PRO A 1 90 ? -14.789 0.296 6.961 1.00 94.88 90 PRO A N 1
ATOM 748 C CA . PRO A 1 90 ? -15.847 -0.499 7.590 1.00 94.88 90 PRO A CA 1
ATOM 749 C C . PRO A 1 90 ? -16.018 -0.219 9.093 1.00 94.88 90 PRO A C 1
ATOM 751 O O . PRO A 1 90 ? -17.081 -0.486 9.644 1.00 94.88 90 PRO A O 1
ATOM 754 N N . ASP A 1 91 ? -14.994 0.324 9.754 1.00 93.88 91 ASP A N 1
ATOM 755 C CA . ASP A 1 91 ? -14.942 0.551 11.203 1.00 93.88 91 ASP A CA 1
ATOM 756 C C . ASP A 1 91 ? -14.947 2.065 11.524 1.00 93.88 91 ASP A C 1
ATOM 758 O O . ASP A 1 91 ? -14.280 2.829 10.812 1.00 93.88 91 ASP A O 1
ATOM 762 N N . PRO A 1 92 ? -15.653 2.536 12.575 1.00 94.81 92 PRO A N 1
ATOM 763 C CA . PRO A 1 92 ? -15.598 3.935 13.011 1.00 94.81 92 PRO A CA 1
ATOM 764 C C . PRO A 1 92 ? -14.175 4.489 13.223 1.00 94.81 92 PRO A C 1
ATOM 766 O O . PRO A 1 92 ? -13.921 5.652 12.904 1.00 94.81 92 PRO A O 1
ATOM 769 N N . GLN A 1 93 ? -13.217 3.670 13.662 1.00 95.38 93 GLN A N 1
ATOM 770 C CA . GLN A 1 93 ? -11.828 4.082 13.901 1.00 95.38 93 GLN A CA 1
ATOM 771 C C . GLN A 1 93 ? -11.096 4.396 12.586 1.00 95.38 93 GLN A C 1
ATOM 773 O O . GLN A 1 93 ? -10.213 5.262 12.538 1.00 95.38 93 GLN A O 1
ATOM 778 N N . ALA A 1 94 ? -11.494 3.732 11.498 1.00 96.00 94 ALA A N 1
ATOM 779 C CA . ALA A 1 94 ? -10.978 3.963 10.154 1.00 96.00 94 ALA A CA 1
ATOM 780 C C . ALA A 1 94 ? -11.612 5.184 9.469 1.00 96.00 94 ALA A C 1
ATOM 782 O O . ALA A 1 94 ? -10.977 5.805 8.613 1.00 96.00 94 ALA A O 1
ATOM 783 N N . GLN A 1 95 ? -12.818 5.599 9.878 1.00 95.94 95 GLN A N 1
ATOM 784 C CA . GLN A 1 95 ? -13.485 6.794 9.334 1.00 95.94 95 GLN A CA 1
ATOM 785 C C . GLN A 1 95 ? -12.675 8.074 9.558 1.00 95.94 95 GLN A C 1
ATOM 787 O O . GLN A 1 95 ? -12.801 9.020 8.789 1.00 95.94 95 GLN A O 1
ATOM 792 N N . ILE A 1 96 ? -11.822 8.110 10.586 1.00 94.88 96 ILE A N 1
ATOM 793 C CA . ILE A 1 96 ? -10.920 9.241 10.838 1.00 94.88 96 ILE A CA 1
ATOM 794 C C . ILE A 1 96 ? -9.881 9.369 9.714 1.00 94.88 96 ILE A C 1
ATOM 796 O O . ILE A 1 96 ? -9.580 10.483 9.305 1.00 94.88 96 ILE A O 1
ATOM 800 N N . THR A 1 97 ? -9.368 8.247 9.192 1.00 94.44 97 THR A N 1
ATOM 801 C CA . THR A 1 97 ? -8.403 8.232 8.074 1.00 94.44 97 THR A CA 1
ATOM 802 C C . THR A 1 97 ? -9.052 8.590 6.738 1.00 94.44 97 THR A C 1
ATOM 804 O O . THR A 1 97 ? -8.379 9.116 5.864 1.00 94.44 97 THR A O 1
ATOM 807 N N . LYS A 1 98 ? -10.350 8.310 6.572 1.00 91.75 98 LYS A N 1
ATOM 808 C CA . LYS A 1 98 ? -11.096 8.593 5.337 1.00 91.75 98 LYS A CA 1
ATOM 809 C C . LYS A 1 98 ? -11.272 10.095 5.039 1.00 91.75 98 LYS A C 1
ATOM 811 O O . LYS A 1 98 ? -11.520 10.421 3.881 1.00 91.75 98 LYS A O 1
ATOM 816 N N . ARG A 1 99 ? -11.263 10.946 6.073 1.00 73.38 99 ARG A N 1
ATOM 817 C CA . ARG A 1 99 ? -11.676 12.361 6.004 1.00 73.38 99 ARG A CA 1
ATOM 818 C C . ARG A 1 99 ? -10.881 13.191 5.006 1.00 73.38 99 ARG A C 1
ATOM 820 O O . ARG A 1 99 ? -9.656 12.977 4.903 1.00 73.38 99 ARG A O 1
#

Foldseek 3Di:
DDDVCVVVCVVPVCVVVVVVVVVVVVVVVVVVVQVLLCVLVVHDDDDWDKDWDWDKDQDPVRDIGIWIFMDIPNHTQWIQDPVVRFIDGPDPSSVVVRD

Solvent-accessible surface area (backbone atoms only — not comparable to full-atom values): 6033 Å² total; per-residue (Å²): 141,67,78,78,61,62,57,48,51,77,80,38,72,57,53,64,61,53,52,49,54,51,51,54,54,49,52,54,52,51,56,54,44,50,56,51,49,36,59,68,69,73,53,74,93,79,92,84,51,76,46,78,49,70,55,71,42,81,46,96,90,67,50,75,52,69,50,41,37,34,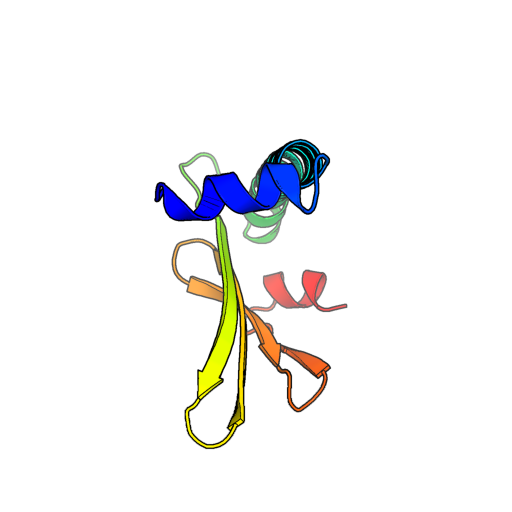30,44,74,91,36,82,34,39,33,54,40,77,90,79,72,42,68,50,45,87,42,81,72,32,47,69,74,60,107